Protein AF-A0A2V9ZHI4-F1 (afdb_monomer)

Nearest PDB structures (foldseek):
  7tvj-assembly1_A  TM=3.072E-01  e=7.586E+00  Homo sapiens

Sequence (74 aa):
MFEGTERPGNLDSLQAMARNSSNPALHFYPVKGATHFSILAPMTRLHATKILSDDGPASNIALNESELANLVTK

Structure (mmCIF, N/CA/C/O backbone):
data_AF-A0A2V9ZHI4-F1
#
_entry.id   AF-A0A2V9ZHI4-F1
#
loop_
_atom_site.group_PDB
_atom_site.id
_atom_site.type_symbol
_atom_site.label_atom_id
_atom_site.label_alt_id
_atom_site.label_comp_id
_atom_site.label_asym_id
_atom_site.label_entity_id
_atom_site.label_seq_id
_atom_site.pdbx_PDB_ins_code
_atom_site.Cartn_x
_atom_site.Cartn_y
_atom_site.Cartn_z
_atom_site.occupancy
_atom_site.B_iso_or_equiv
_atom_site.auth_seq_id
_atom_site.auth_comp_id
_atom_site.auth_asym_id
_atom_site.auth_atom_id
_atom_site.pdbx_PDB_model_num
ATOM 1 N N . MET A 1 1 ? 2.793 -2.132 5.287 1.00 91.88 1 MET A N 1
ATOM 2 C CA . MET A 1 1 ? 3.943 -1.746 4.448 1.00 91.88 1 MET A CA 1
ATOM 3 C C . MET A 1 1 ? 3.841 -2.469 3.120 1.00 91.88 1 MET A C 1
ATOM 5 O O . MET A 1 1 ? 3.506 -3.648 3.120 1.00 91.88 1 MET A O 1
ATOM 9 N N . PHE A 1 2 ? 4.096 -1.767 2.020 1.00 94.56 2 PHE A N 1
ATOM 10 C CA . PHE A 1 2 ? 3.922 -2.273 0.656 1.00 94.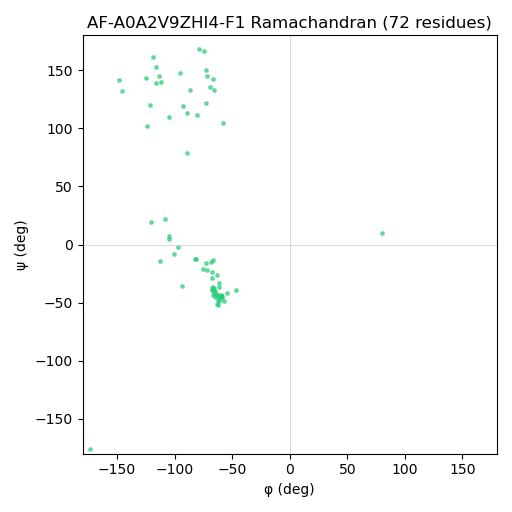56 2 PHE A CA 1
ATOM 11 C C . PHE A 1 2 ? 5.234 -2.128 -0.098 1.00 94.56 2 PHE A C 1
ATOM 13 O O . PHE A 1 2 ? 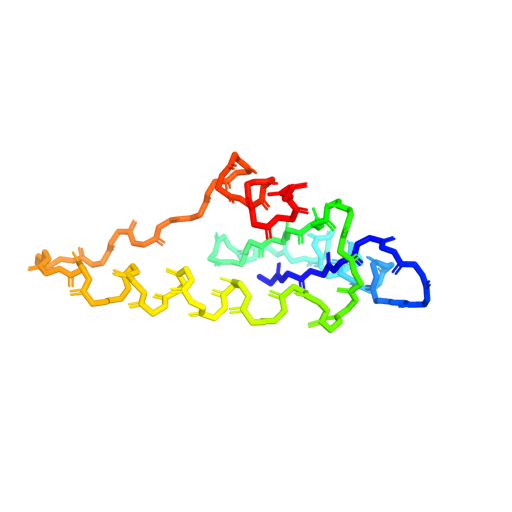5.932 -1.136 0.098 1.00 94.56 2 PHE A O 1
ATOM 20 N N . GLU A 1 3 ? 5.545 -3.092 -0.954 1.00 96.62 3 GLU A N 1
ATOM 21 C CA . GLU A 1 3 ? 6.686 -3.019 -1.866 1.00 96.62 3 GLU A CA 1
ATOM 22 C C . GLU A 1 3 ? 6.323 -3.721 -3.170 1.00 96.62 3 GLU A C 1
ATOM 24 O O . GLU A 1 3 ? 5.806 -4.841 -3.152 1.00 96.62 3 GLU A O 1
ATOM 29 N N . GLY A 1 4 ? 6.590 -3.067 -4.297 1.00 95.56 4 GLY A N 1
ATOM 30 C CA . GLY A 1 4 ? 6.454 -3.697 -5.604 1.00 95.56 4 GLY A CA 1
ATOM 31 C C . GLY A 1 4 ? 7.483 -4.814 -5.798 1.00 95.56 4 GLY A C 1
ATOM 32 O O . GLY A 1 4 ? 8.622 -4.703 -5.350 1.00 95.56 4 GLY A O 1
ATOM 33 N N . THR A 1 5 ? 7.101 -5.914 -6.447 1.00 96.38 5 THR A N 1
ATOM 34 C CA . THR A 1 5 ? 8.008 -7.060 -6.645 1.00 96.38 5 THR A CA 1
ATOM 35 C C . THR A 1 5 ? 8.961 -6.904 -7.832 1.00 96.38 5 THR A C 1
ATOM 37 O O . THR A 1 5 ? 9.862 -7.728 -7.993 1.00 96.38 5 THR A O 1
ATOM 40 N N . GLU A 1 6 ? 8.746 -5.920 -8.708 1.00 96.25 6 GLU A N 1
ATOM 41 C CA . GLU A 1 6 ? 9.628 -5.673 -9.851 1.00 96.25 6 GLU A CA 1
ATOM 42 C C . GLU A 1 6 ? 10.966 -5.078 -9.405 1.00 96.25 6 GLU A C 1
ATOM 44 O O . GLU A 1 6 ? 11.038 -4.301 -8.453 1.00 96.25 6 GLU A O 1
ATOM 49 N N . ARG A 1 7 ? 12.047 -5.450 -10.100 1.00 95.44 7 ARG A N 1
ATOM 50 C CA . ARG A 1 7 ? 13.400 -4.970 -9.793 1.00 95.44 7 ARG A CA 1
ATOM 51 C C . ARG A 1 7 ? 13.774 -3.766 -10.669 1.00 95.44 7 ARG A C 1
ATOM 53 O O . ARG A 1 7 ? 13.395 -3.746 -11.838 1.00 95.44 7 ARG A O 1
ATOM 60 N N . PRO A 1 8 ? 14.582 -2.817 -10.156 1.00 95.94 8 PRO A N 1
ATOM 61 C CA . PRO A 1 8 ? 15.127 -2.745 -8.792 1.00 95.94 8 PRO A CA 1
ATOM 62 C C . PRO A 1 8 ? 14.069 -2.355 -7.739 1.00 95.94 8 PRO A C 1
ATOM 64 O O . PRO A 1 8 ? 13.132 -1.623 -8.043 1.00 95.94 8 PRO A O 1
ATOM 67 N N . GLY A 1 9 ? 14.237 -2.831 -6.499 1.00 96.19 9 GLY A N 1
ATOM 68 C CA . GLY A 1 9 ? 13.298 -2.592 -5.395 1.00 96.19 9 GLY A CA 1
ATOM 69 C C . GLY A 1 9 ? 13.804 -3.122 -4.048 1.00 96.19 9 GLY A C 1
ATOM 70 O O . GLY A 1 9 ? 14.919 -3.635 -3.953 1.00 96.19 9 GLY A O 1
ATOM 71 N N . ASN A 1 10 ? 12.969 -3.019 -3.013 1.00 97.88 10 ASN A N 1
ATOM 72 C CA . ASN A 1 10 ? 13.285 -3.333 -1.612 1.00 97.88 10 ASN A CA 1
ATOM 73 C C . ASN A 1 10 ? 12.610 -4.616 -1.097 1.00 97.88 10 ASN A C 1
ATOM 75 O O . ASN A 1 10 ? 12.431 -4.781 0.112 1.00 97.88 10 ASN A O 1
ATOM 79 N N . LEU A 1 11 ? 12.218 -5.527 -1.994 1.00 97.75 11 LEU A N 1
ATOM 80 C CA . LEU A 1 11 ? 11.478 -6.740 -1.630 1.00 97.75 11 LEU A CA 1
ATOM 81 C C . LEU A 1 11 ? 12.204 -7.570 -0.558 1.00 97.75 11 LEU A C 1
ATOM 83 O O . LEU A 1 11 ? 11.578 -8.022 0.401 1.00 97.75 11 LEU A O 1
ATOM 87 N N . ASP A 1 12 ? 13.524 -7.713 -0.679 1.00 98.06 12 ASP A N 1
ATOM 88 C CA . ASP A 1 12 ? 14.331 -8.495 0.263 1.00 98.06 12 ASP A CA 1
ATOM 89 C C . ASP A 1 12 ? 14.311 -7.865 1.673 1.00 98.06 12 ASP A C 1
ATOM 91 O O . ASP A 1 12 ? 14.143 -8.566 2.675 1.00 98.06 12 ASP A O 1
ATOM 95 N N . SER A 1 13 ? 14.376 -6.530 1.755 1.00 98.12 13 SER A N 1
ATOM 96 C CA . SER A 1 13 ? 14.252 -5.770 3.007 1.00 98.12 13 SER A CA 1
ATOM 97 C C . SER A 1 13 ? 12.852 -5.886 3.613 1.00 98.12 13 SER A C 1
ATOM 99 O O . SER A 1 13 ? 12.724 -6.103 4.820 1.00 98.12 13 SER A O 1
ATOM 101 N N . LEU A 1 14 ? 11.795 -5.790 2.793 1.00 97.69 14 LEU A N 1
ATOM 102 C CA . LEU A 1 14 ? 10.408 -5.973 3.236 1.00 97.69 14 LEU A CA 1
ATOM 103 C C . LEU A 1 14 ? 10.230 -7.347 3.895 1.00 97.69 14 LEU A C 1
ATOM 105 O O . LEU A 1 14 ? 9.702 -7.445 5.002 1.00 97.69 14 LEU A O 1
ATOM 109 N N . GLN A 1 15 ? 10.708 -8.404 3.238 1.00 98.00 15 GLN A N 1
ATOM 110 C CA . GLN A 1 15 ? 10.618 -9.767 3.755 1.00 98.00 15 GLN A CA 1
ATOM 111 C C . GLN A 1 15 ? 11.465 -9.970 5.017 1.00 98.00 15 GLN A C 1
ATOM 113 O O . GLN A 1 15 ? 11.050 -10.693 5.924 1.00 98.00 15 GLN A O 1
ATOM 118 N N . ALA A 1 16 ? 12.639 -9.338 5.105 1.00 98.44 16 ALA A N 1
ATOM 119 C CA . ALA A 1 16 ? 13.456 -9.372 6.312 1.00 98.44 16 ALA A CA 1
ATOM 120 C C . ALA A 1 16 ? 12.738 -8.723 7.505 1.00 98.44 16 ALA A C 1
ATOM 122 O O . ALA A 1 16 ? 12.743 -9.297 8.592 1.00 98.44 16 ALA A O 1
ATOM 123 N N . MET A 1 17 ? 12.073 -7.581 7.310 1.00 98.06 17 MET A N 1
ATOM 124 C CA . MET A 1 17 ? 11.256 -6.961 8.360 1.00 98.06 17 MET A CA 1
ATOM 125 C C . MET A 1 17 ? 10.061 -7.835 8.744 1.00 98.06 17 MET A C 1
ATOM 127 O O . MET A 1 17 ? 9.814 -8.021 9.933 1.00 98.06 17 MET A O 1
ATOM 131 N N . ALA A 1 18 ? 9.373 -8.427 7.763 1.00 97.19 18 ALA A N 1
ATOM 132 C CA . ALA A 1 18 ? 8.235 -9.309 8.010 1.00 97.19 18 ALA A CA 1
ATOM 133 C C . ALA A 1 18 ? 8.612 -10.524 8.873 1.00 97.19 18 ALA A C 1
ATOM 135 O O . ALA A 1 18 ? 7.899 -10.853 9.813 1.00 97.19 18 ALA A O 1
ATOM 136 N N . ARG A 1 19 ? 9.759 -11.163 8.598 1.00 98.06 19 ARG A N 1
ATOM 137 C CA . ARG A 1 19 ? 10.242 -12.320 9.375 1.00 98.06 19 ARG A CA 1
ATOM 138 C C . ARG A 1 19 ? 10.650 -11.979 10.808 1.00 98.06 19 ARG A C 1
ATOM 140 O O . ARG A 1 19 ? 10.603 -12.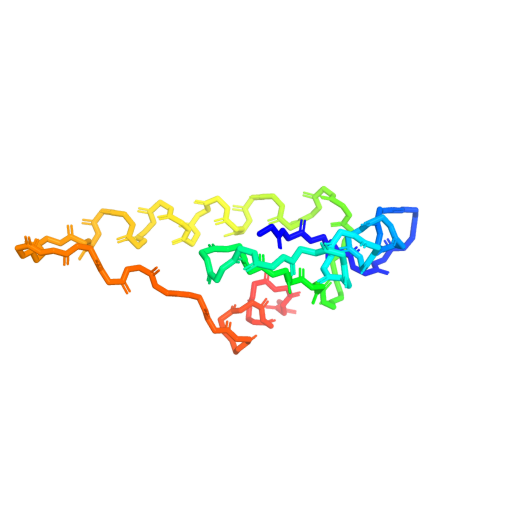854 11.662 1.00 98.06 19 ARG A O 1
ATOM 147 N N . ASN A 1 20 ? 11.098 -10.749 11.055 1.00 98.06 20 ASN A N 1
ATOM 148 C CA . ASN A 1 20 ? 11.642 -10.339 12.353 1.00 98.06 20 ASN A CA 1
ATOM 149 C C . ASN A 1 20 ? 10.650 -9.544 13.215 1.00 98.06 20 ASN A C 1
ATOM 151 O O . ASN A 1 20 ? 10.948 -9.255 14.372 1.00 98.06 20 ASN A O 1
ATO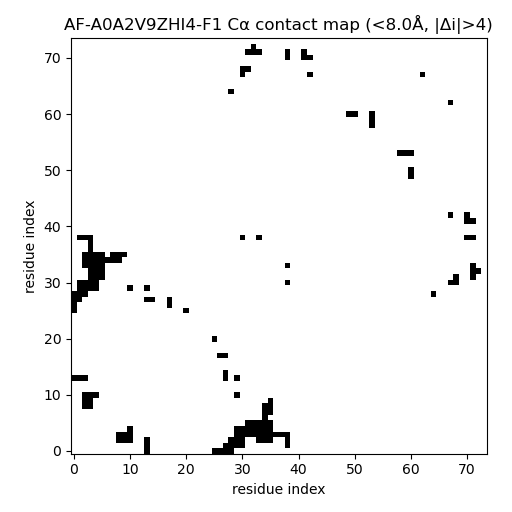M 155 N N . SER A 1 21 ? 9.494 -9.156 12.675 1.00 97.50 21 SER A N 1
ATOM 156 C CA . SER A 1 21 ? 8.494 -8.402 13.426 1.00 97.50 21 SER A CA 1
ATOM 157 C C . SER A 1 21 ? 7.553 -9.329 14.191 1.00 97.50 21 SER A C 1
ATOM 159 O O . SER A 1 21 ? 6.996 -10.265 13.627 1.00 97.50 21 SER A O 1
ATOM 161 N N . SER A 1 22 ? 7.327 -9.025 15.467 1.00 97.31 22 SER A N 1
ATOM 162 C CA . SER A 1 22 ? 6.282 -9.636 16.298 1.00 97.31 22 SER A CA 1
ATOM 163 C C . SER A 1 22 ? 5.081 -8.710 16.521 1.00 97.31 22 SER A C 1
ATOM 165 O O . SER A 1 22 ? 4.183 -9.047 17.288 1.00 97.31 22 SER A O 1
ATOM 167 N N . ASN A 1 23 ? 5.056 -7.531 15.885 1.00 96.75 23 ASN A N 1
ATOM 168 C CA . ASN A 1 23 ? 3.985 -6.555 16.063 1.00 96.75 23 ASN A CA 1
ATOM 169 C C . ASN A 1 23 ? 2.765 -6.942 15.204 1.00 96.75 23 ASN A C 1
ATOM 171 O O . ASN A 1 23 ? 2.841 -6.809 13.981 1.00 96.75 23 ASN A O 1
ATOM 175 N N . PRO A 1 24 ? 1.628 -7.346 15.805 1.00 92.38 24 PRO A N 1
ATOM 176 C CA . PRO A 1 24 ? 0.457 -7.790 15.050 1.00 92.38 24 PRO A CA 1
ATOM 177 C C . PRO A 1 24 ? -0.226 -6.666 14.258 1.00 92.38 24 PRO A C 1
ATOM 179 O O . PRO A 1 24 ? -1.021 -6.958 13.372 1.00 92.38 24 PRO A O 1
ATOM 182 N N . ALA A 1 25 ? 0.077 -5.395 14.549 1.00 90.88 25 ALA A N 1
ATOM 183 C CA . ALA A 1 25 ? -0.439 -4.252 13.795 1.00 90.88 25 ALA A CA 1
ATOM 184 C C . ALA A 1 25 ? 0.346 -3.977 12.497 1.00 90.88 25 ALA A C 1
ATOM 186 O O . ALA A 1 25 ? -0.090 -3.178 11.665 1.00 90.88 25 ALA A O 1
ATOM 187 N N . LEU A 1 26 ? 1.523 -4.591 12.312 1.00 93.31 26 LEU A N 1
ATOM 188 C CA . LEU A 1 26 ? 2.308 -4.444 11.089 1.00 93.31 26 LEU A CA 1
ATOM 189 C C . LEU A 1 26 ? 1.977 -5.559 10.102 1.00 93.31 26 LEU A C 1
ATOM 191 O O . LEU A 1 26 ? 2.234 -6.734 10.340 1.00 93.31 26 LEU A O 1
ATOM 195 N N . HIS A 1 27 ? 1.487 -5.153 8.937 1.00 92.88 27 HIS A N 1
ATOM 196 C CA . HIS A 1 27 ? 1.229 -6.044 7.813 1.00 92.88 27 HIS A CA 1
ATOM 197 C C . HIS A 1 27 ? 2.205 -5.744 6.675 1.00 92.88 27 HIS A C 1
ATOM 199 O O . HIS A 1 27 ? 2.491 -4.576 6.389 1.00 92.88 27 HIS A O 1
ATOM 205 N N . PHE A 1 28 ? 2.707 -6.782 6.011 1.00 95.50 28 PHE A N 1
ATOM 206 C CA . PHE A 1 28 ? 3.728 -6.678 4.969 1.00 95.50 28 PHE A CA 1
ATOM 207 C C . PHE A 1 28 ? 3.196 -7.265 3.666 1.00 95.50 28 PHE A C 1
ATOM 209 O O . PHE A 1 28 ? 2.854 -8.442 3.613 1.00 95.50 28 PHE A O 1
ATOM 216 N N . TYR A 1 29 ? 3.145 -6.444 2.621 1.00 94.94 29 TYR A N 1
ATOM 217 C CA . TYR A 1 29 ? 2.484 -6.784 1.369 1.00 94.94 29 TYR A CA 1
ATOM 218 C C . TYR A 1 29 ? 3.445 -6.653 0.180 1.00 94.94 29 TYR A C 1
ATOM 220 O O . TYR A 1 29 ? 3.710 -5.535 -0.276 1.00 94.94 29 TYR A O 1
ATOM 228 N N . PRO A 1 30 ? 3.975 -7.772 -0.339 1.00 95.19 30 PRO A N 1
ATOM 229 C CA . PRO A 1 30 ? 4.629 -7.785 -1.639 1.00 95.19 30 PRO A CA 1
ATOM 230 C C . PRO A 1 30 ? 3.572 -7.664 -2.747 1.00 95.19 30 PRO A C 1
ATOM 232 O O . PRO A 1 30 ? 2.671 -8.496 -2.846 1.00 95.19 30 PRO A O 1
ATOM 235 N N . VAL A 1 31 ? 3.673 -6.635 -3.589 1.00 94.25 31 VAL A N 1
ATOM 236 C CA . VAL A 1 31 ? 2.682 -6.341 -4.633 1.00 94.25 31 VAL A CA 1
ATOM 237 C C . VAL A 1 31 ? 3.219 -6.743 -6.005 1.00 94.25 31 VAL A C 1
ATOM 239 O O . VAL A 1 31 ? 4.141 -6.124 -6.543 1.00 94.25 31 VAL A O 1
ATOM 242 N N . LYS A 1 32 ? 2.643 -7.807 -6.571 1.00 93.00 32 LYS A N 1
ATOM 243 C CA . LYS A 1 32 ? 3.056 -8.366 -7.864 1.00 93.00 32 LYS A CA 1
ATOM 244 C C . LYS A 1 32 ? 2.704 -7.430 -9.023 1.00 93.00 32 LYS A C 1
ATOM 246 O O . LYS A 1 32 ? 1.585 -6.943 -9.088 1.00 93.00 32 LYS A O 1
ATOM 251 N N . GLY A 1 33 ? 3.635 -7.242 -9.960 1.00 92.38 33 GLY A N 1
ATOM 252 C CA . GLY A 1 33 ? 3.436 -6.402 -11.155 1.00 92.38 33 GLY A CA 1
ATOM 253 C C . GLY A 1 33 ? 3.610 -4.901 -10.911 1.00 92.38 33 GLY A C 1
ATOM 254 O O . GLY A 1 33 ? 3.258 -4.096 -11.764 1.00 92.38 33 GLY A O 1
ATOM 255 N N . ALA A 1 34 ? 4.113 -4.521 -9.732 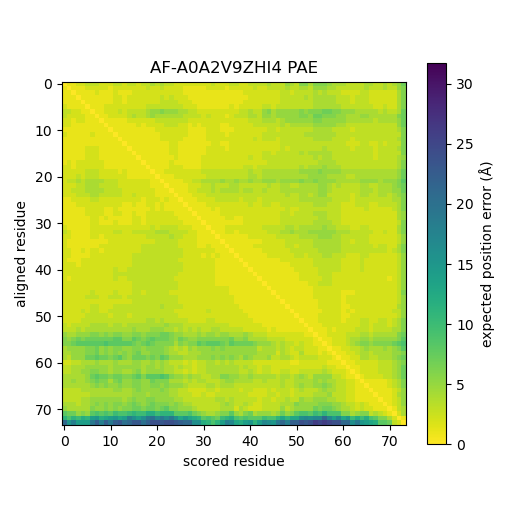1.00 94.75 34 ALA A N 1
ATOM 256 C CA . ALA A 1 34 ? 4.469 -3.149 -9.407 1.00 94.75 34 ALA A CA 1
ATOM 257 C C . ALA A 1 34 ? 5.981 -3.022 -9.208 1.00 94.75 34 ALA A C 1
ATOM 259 O O . ALA A 1 34 ? 6.621 -3.892 -8.617 1.00 94.75 34 ALA A O 1
ATOM 260 N N . THR A 1 35 ? 6.531 -1.881 -9.607 1.00 96.12 35 THR A N 1
ATOM 261 C CA . THR A 1 35 ? 7.807 -1.351 -9.110 1.00 96.12 35 THR A CA 1
ATOM 262 C C . THR A 1 35 ? 7.641 -0.679 -7.747 1.00 96.12 35 THR A C 1
ATOM 264 O O . THR A 1 35 ? 6.521 -0.336 -7.350 1.00 96.12 35 THR A O 1
ATOM 267 N N . HIS A 1 36 ? 8.766 -0.385 -7.086 1.00 95.75 36 HIS A N 1
ATOM 268 C CA . HIS A 1 36 ? 8.829 0.419 -5.859 1.00 95.75 36 HIS A CA 1
ATOM 269 C C . HIS A 1 36 ? 7.992 1.714 -5.930 1.00 95.75 36 HIS A C 1
ATOM 271 O O . HIS A 1 36 ? 7.313 2.073 -4.972 1.00 95.75 36 HIS A O 1
ATOM 277 N N . PHE A 1 37 ? 7.988 2.396 -7.083 1.00 95.56 37 PHE A N 1
ATOM 278 C CA . PHE A 1 37 ? 7.290 3.675 -7.250 1.00 95.56 37 PHE A CA 1
ATOM 279 C C . PHE A 1 37 ? 5.875 3.541 -7.812 1.00 95.56 37 PHE A C 1
ATOM 281 O O . PHE A 1 37 ? 4.985 4.297 -7.423 1.00 95.56 37 PHE A O 1
ATOM 288 N N . SER A 1 38 ? 5.641 2.589 -8.719 1.00 95.06 38 SER A N 1
ATOM 289 C CA . SER A 1 38 ? 4.340 2.458 -9.394 1.00 95.06 38 SER A CA 1
ATOM 290 C C . SER A 1 38 ? 3.191 2.138 -8.431 1.00 95.06 38 SER A C 1
ATOM 292 O O . SER A 1 38 ? 2.056 2.526 -8.697 1.00 95.06 38 SER A O 1
ATOM 294 N N . ILE A 1 39 ? 3.482 1.503 -7.288 1.00 94.50 39 ILE A N 1
ATOM 295 C CA . ILE A 1 39 ? 2.482 1.175 -6.266 1.00 94.50 39 ILE A CA 1
ATOM 296 C C . ILE A 1 39 ? 2.041 2.390 -5.434 1.00 94.50 39 ILE A C 1
ATOM 298 O O . ILE A 1 39 ? 0.953 2.376 -4.861 1.00 94.50 39 ILE A O 1
ATOM 302 N N . LEU A 1 40 ? 2.832 3.469 -5.379 1.00 94.50 40 LEU A N 1
ATOM 303 C CA . LEU A 1 40 ? 2.580 4.595 -4.471 1.00 94.50 40 LEU A CA 1
ATOM 304 C C . LEU A 1 40 ? 1.260 5.308 -4.773 1.00 94.50 40 LEU A C 1
ATOM 306 O O . LEU A 1 40 ? 0.439 5.494 -3.877 1.00 94.50 40 LEU A O 1
ATOM 310 N N . ALA A 1 41 ? 1.032 5.688 -6.031 1.00 95.56 41 ALA A N 1
ATOM 311 C CA . ALA A 1 41 ? -0.184 6.388 -6.439 1.00 95.56 41 ALA A CA 1
ATOM 312 C C . ALA A 1 41 ? -1.473 5.563 -6.216 1.00 95.56 41 ALA A C 1
ATOM 314 O O . ALA A 1 41 ? -2.388 6.078 -5.562 1.00 95.56 41 ALA A O 1
ATOM 315 N N . PRO A 1 42 ? -1.588 4.307 -6.698 1.00 94.44 42 PRO A N 1
ATOM 316 C CA . PRO A 1 42 ? -2.794 3.512 -6.479 1.00 94.44 42 PRO A CA 1
ATOM 317 C C . PRO A 1 42 ? -3.012 3.176 -4.997 1.00 94.44 42 PRO A C 1
ATOM 319 O O . PRO A 1 42 ? -4.145 3.266 -4.522 1.00 94.44 42 PRO A O 1
ATOM 322 N N . MET A 1 43 ? -1.949 2.891 -4.237 1.00 95.00 43 MET A N 1
ATOM 323 C CA . MET A 1 43 ? -2.065 2.622 -2.802 1.00 95.00 43 MET A CA 1
ATOM 324 C C . MET A 1 43 ? -2.499 3.864 -2.016 1.00 95.00 43 MET A C 1
ATOM 326 O O . MET A 1 43 ? -3.360 3.777 -1.142 1.00 95.00 43 MET A O 1
ATOM 330 N N . THR A 1 44 ? -1.969 5.041 -2.366 1.00 95.75 44 THR A N 1
ATOM 331 C CA . THR A 1 44 ? -2.383 6.321 -1.767 1.00 95.75 44 THR A CA 1
ATOM 332 C C . THR A 1 44 ? -3.867 6.577 -2.004 1.00 95.75 44 THR A C 1
ATOM 334 O O . THR A 1 44 ? -4.583 6.947 -1.075 1.00 95.75 44 THR A O 1
ATOM 337 N N . ARG A 1 45 ? -4.356 6.331 -3.227 1.00 96.12 45 ARG A N 1
ATOM 338 C CA . ARG A 1 45 ? -5.782 6.466 -3.548 1.00 96.12 45 ARG A CA 1
ATOM 339 C C . ARG A 1 45 ? -6.639 5.500 -2.729 1.00 96.12 45 ARG A C 1
ATOM 341 O O . ARG A 1 45 ? -7.617 5.943 -2.140 1.00 96.12 45 ARG A O 1
ATOM 348 N N . LEU A 1 46 ? -6.260 4.221 -2.656 1.00 94.56 46 LEU A N 1
ATOM 349 C CA . LEU A 1 46 ? -6.992 3.212 -1.881 1.00 94.56 46 LEU A CA 1
ATOM 350 C C . LEU A 1 46 ? -7.074 3.588 -0.395 1.00 94.56 46 LEU A C 1
ATOM 352 O O . LEU A 1 46 ? -8.152 3.533 0.196 1.00 94.56 46 LEU A O 1
ATOM 356 N N . HIS A 1 47 ? -5.956 4.016 0.197 1.00 94.69 47 HIS A N 1
ATOM 357 C CA . HIS A 1 47 ? -5.929 4.489 1.579 1.00 94.69 47 HIS A CA 1
ATOM 358 C C . HIS A 1 47 ? -6.821 5.710 1.791 1.00 94.69 47 HIS A C 1
ATOM 360 O O . HIS A 1 47 ? -7.623 5.703 2.719 1.00 94.69 47 HIS A O 1
ATOM 366 N N . ALA A 1 48 ? -6.719 6.727 0.932 1.00 96.88 48 ALA A N 1
ATOM 367 C CA . ALA A 1 48 ? -7.544 7.926 1.041 1.00 96.88 48 ALA A CA 1
ATOM 368 C C . ALA A 1 48 ? -9.041 7.590 0.974 1.00 96.88 48 ALA A C 1
ATOM 370 O O . ALA A 1 48 ? -9.809 8.061 1.807 1.00 96.88 48 ALA A O 1
ATOM 371 N N . THR A 1 49 ? -9.453 6.725 0.041 1.00 95.81 4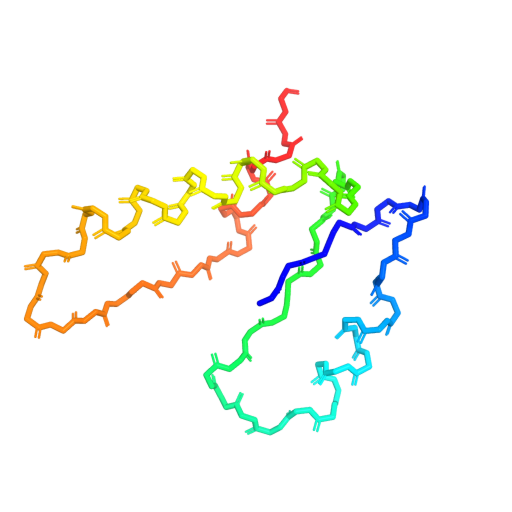9 THR A N 1
ATOM 372 C CA . THR A 1 49 ? -10.848 6.273 -0.063 1.00 95.81 49 THR A CA 1
ATOM 373 C C . THR A 1 49 ? -11.313 5.558 1.203 1.00 95.81 49 THR A C 1
ATOM 375 O O . THR A 1 49 ? -12.400 5.854 1.692 1.00 95.81 49 THR A O 1
ATOM 378 N N . LYS A 1 50 ? -10.497 4.654 1.758 1.00 95.81 50 LYS A N 1
ATOM 379 C CA . LYS A 1 50 ? -10.841 3.933 2.992 1.00 95.81 50 LYS A CA 1
ATOM 380 C C . LYS A 1 50 ? -10.945 4.871 4.189 1.00 95.81 50 LYS A C 1
ATOM 382 O O . LYS A 1 50 ? -11.930 4.794 4.900 1.00 95.81 50 LYS A O 1
ATOM 387 N N . ILE A 1 51 ? -9.995 5.791 4.353 1.00 96.25 51 ILE A N 1
ATOM 388 C CA . ILE A 1 51 ? -10.010 6.791 5.432 1.00 96.25 51 ILE A CA 1
ATOM 389 C C . ILE A 1 51 ? -11.258 7.675 5.345 1.00 96.25 51 ILE A C 1
ATOM 391 O O . ILE A 1 51 ? -11.908 7.911 6.353 1.00 96.25 51 ILE A O 1
ATOM 395 N N . LEU A 1 52 ? -11.620 8.146 4.148 1.00 97.12 52 LEU A N 1
ATOM 396 C CA . LEU A 1 52 ? -12.816 8.976 3.961 1.00 97.12 52 LEU A CA 1
ATOM 397 C C . LEU A 1 52 ? -14.128 8.215 4.197 1.00 97.12 52 LEU A C 1
ATOM 399 O O . LEU A 1 52 ? -15.142 8.849 4.464 1.00 97.12 52 LEU A O 1
ATOM 403 N N . SER A 1 53 ? -14.110 6.887 4.064 1.00 96.25 53 SER A N 1
ATOM 404 C CA . SER A 1 53 ? -15.283 6.024 4.256 1.00 96.25 53 SER A CA 1
ATOM 405 C C . SER A 1 53 ? -15.346 5.399 5.655 1.00 96.25 53 SER A C 1
ATOM 407 O O . SER A 1 53 ? -16.274 4.650 5.936 1.00 96.25 53 SER A O 1
ATOM 409 N N . ASP A 1 54 ? -14.350 5.646 6.506 1.00 96.69 54 ASP A N 1
ATOM 410 C CA . ASP A 1 54 ? -14.258 5.089 7.856 1.00 96.69 54 ASP A CA 1
ATOM 411 C C . ASP A 1 54 ? -14.976 6.015 8.848 1.00 96.69 54 ASP A C 1
ATOM 413 O O . ASP A 1 54 ? -14.360 6.834 9.528 1.00 96.69 54 ASP A O 1
ATOM 417 N N . ASP A 1 55 ? -16.308 5.931 8.872 1.00 96.12 55 ASP A N 1
ATOM 418 C CA . ASP A 1 55 ? -17.207 6.781 9.668 1.00 96.12 55 ASP A CA 1
ATOM 419 C C . ASP A 1 55 ? -17.794 6.076 10.908 1.00 96.12 55 ASP A C 1
ATOM 421 O O . ASP A 1 55 ? -18.648 6.621 11.614 1.00 96.12 55 ASP A O 1
ATOM 425 N N . GLY A 1 56 ? -17.319 4.862 11.197 1.00 95.12 56 GLY A N 1
ATOM 426 C CA . GLY A 1 56 ? -17.750 4.064 12.338 1.00 95.12 56 GLY A CA 1
ATOM 427 C C . GLY A 1 56 ? -17.194 4.553 13.686 1.00 95.12 56 GLY A C 1
ATOM 428 O O . GLY A 1 56 ? -16.230 5.314 13.747 1.00 95.12 56 GLY A O 1
ATOM 429 N N . PRO A 1 57 ? -17.745 4.064 14.815 1.00 95.31 57 PRO A N 1
ATOM 430 C CA . PRO A 1 57 ? -17.271 4.423 16.157 1.00 95.31 57 PRO A CA 1
ATOM 431 C C . PRO A 1 57 ? -15.850 3.915 16.473 1.00 95.31 57 PRO A C 1
ATOM 433 O O . PRO A 1 57 ? -15.256 4.332 17.466 1.00 95.31 57 PRO A O 1
ATOM 436 N N . ALA A 1 58 ? -15.312 3.006 15.657 1.00 94.75 58 ALA A N 1
ATOM 437 C CA . ALA A 1 58 ? -13.939 2.521 15.711 1.00 94.75 58 ALA A CA 1
ATOM 438 C C . ALA A 1 58 ? -13.465 2.159 14.296 1.00 94.75 58 ALA A C 1
ATOM 440 O O . ALA A 1 58 ? -14.233 1.573 13.530 1.00 94.75 58 ALA A O 1
ATOM 441 N N . SER A 1 59 ? -12.201 2.463 13.984 1.00 93.06 59 SER A N 1
ATOM 442 C CA . SER A 1 59 ? -11.616 2.175 12.672 1.00 93.06 59 SER A CA 1
ATOM 443 C C . SER A 1 59 ? -11.521 0.674 12.416 1.00 93.06 59 SER A C 1
ATOM 445 O O . SER A 1 59 ? -11.025 -0.077 13.261 1.00 93.06 59 SER A O 1
ATOM 447 N N . ASN A 1 60 ? -11.951 0.240 11.232 1.00 89.12 60 ASN A N 1
ATOM 448 C CA . ASN A 1 60 ? -11.808 -1.145 10.775 1.00 89.12 60 ASN A CA 1
ATOM 449 C C . ASN A 1 60 ? -11.002 -1.269 9.473 1.00 89.12 60 ASN A C 1
ATOM 451 O O . ASN A 1 60 ? -11.104 -2.287 8.783 1.00 89.12 60 ASN A O 1
ATOM 455 N N . ILE A 1 61 ? -10.210 -0.243 9.131 1.00 93.19 61 ILE A N 1
ATOM 456 C CA . ILE A 1 61 ? -9.458 -0.185 7.874 1.00 93.19 61 ILE A CA 1
ATOM 457 C C . ILE A 1 61 ? -8.527 -1.395 7.771 1.00 93.19 61 ILE A C 1
ATOM 459 O O . ILE A 1 61 ? -7.454 -1.453 8.369 1.00 93.19 61 ILE A O 1
ATOM 463 N N . ALA A 1 62 ? -8.937 -2.344 6.939 1.00 91.25 62 ALA A N 1
ATOM 464 C CA . ALA A 1 62 ? -8.158 -3.504 6.556 1.00 91.25 62 ALA A CA 1
ATOM 465 C C . ALA A 1 62 ? -7.864 -3.458 5.056 1.00 91.25 62 ALA A C 1
ATOM 467 O O . ALA A 1 62 ? -8.611 -2.876 4.258 1.00 91.25 62 ALA A O 1
ATOM 468 N N . LEU A 1 63 ? -6.758 -4.089 4.683 1.00 90.69 63 LEU A N 1
ATOM 469 C CA . LEU A 1 63 ? -6.387 -4.343 3.299 1.00 90.69 63 LEU A CA 1
ATOM 470 C C . LEU A 1 63 ? -6.363 -5.844 3.097 1.00 90.69 63 LEU A C 1
ATOM 472 O O . LEU A 1 63 ? -5.877 -6.572 3.960 1.00 90.69 63 LEU A O 1
ATOM 476 N N . ASN A 1 64 ? -6.866 -6.298 1.960 1.00 86.94 64 ASN A N 1
ATOM 477 C CA . ASN A 1 64 ? -6.753 -7.695 1.574 1.00 86.94 64 ASN A CA 1
ATOM 478 C C . ASN A 1 64 ? -5.960 -7.848 0.269 1.00 86.94 64 ASN A C 1
ATOM 480 O O . ASN A 1 64 ? -5.791 -6.907 -0.506 1.00 86.94 64 ASN A O 1
ATOM 484 N N . GLU A 1 65 ? -5.465 -9.058 0.023 1.00 82.38 65 GLU A N 1
ATOM 485 C CA . GLU A 1 65 ? -4.625 -9.355 -1.143 1.00 82.38 65 GLU A CA 1
ATOM 486 C C . GLU A 1 65 ? -5.348 -9.113 -2.475 1.00 82.38 65 GLU A C 1
ATOM 488 O O . GLU A 1 65 ? -4.723 -8.675 -3.441 1.00 82.38 65 GLU A O 1
ATOM 493 N N . SER A 1 66 ? -6.666 -9.338 -2.525 1.00 86.19 66 SER A N 1
ATOM 494 C CA . SER A 1 66 ? -7.454 -9.117 -3.742 1.00 86.19 66 SER A CA 1
ATOM 495 C C . SER A 1 66 ? -7.540 -7.634 -4.116 1.00 86.19 66 SER A C 1
ATOM 497 O O . SER A 1 66 ? -7.421 -7.288 -5.291 1.00 86.19 66 SER A O 1
ATOM 499 N N . GLU A 1 67 ? -7.655 -6.742 -3.127 1.00 90.12 67 GLU A N 1
ATOM 500 C CA . GLU A 1 67 ? -7.616 -5.295 -3.348 1.00 90.12 67 GLU A CA 1
ATOM 501 C C . GLU A 1 67 ? -6.270 -4.874 -3.932 1.00 90.12 67 GL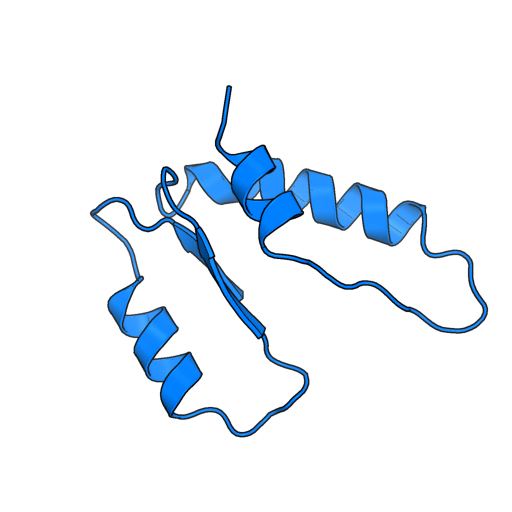U A C 1
ATOM 503 O O . GLU A 1 67 ? -6.237 -4.118 -4.899 1.00 90.12 67 GLU A O 1
ATOM 508 N N . LEU A 1 68 ? -5.170 -5.405 -3.393 1.00 88.88 6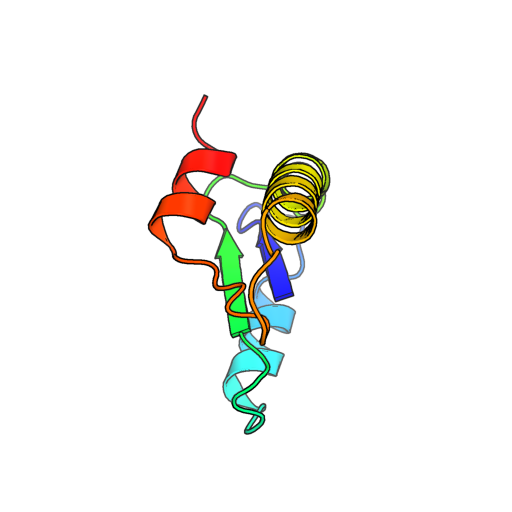8 LEU A N 1
ATOM 509 C CA . LEU A 1 68 ? -3.818 -5.088 -3.851 1.00 88.88 68 LEU A CA 1
ATOM 510 C C . LEU A 1 68 ? -3.542 -5.606 -5.266 1.00 88.88 68 LEU A C 1
ATOM 512 O O . LEU A 1 68 ? -2.932 -4.893 -6.059 1.00 88.88 68 LEU A O 1
ATOM 516 N N . ALA A 1 69 ? -4.020 -6.804 -5.614 1.00 86.25 69 ALA A N 1
ATOM 517 C CA . ALA A 1 69 ? -3.899 -7.347 -6.968 1.00 86.25 69 ALA A CA 1
ATOM 518 C C . ALA A 1 69 ? -4.618 -6.468 -8.011 1.00 86.25 69 ALA A C 1
ATOM 520 O O . ALA A 1 69 ? -4.112 -6.241 -9.113 1.00 86.25 69 ALA A O 1
ATOM 521 N N . ASN A 1 70 ? -5.765 -5.896 -7.642 1.00 88.19 70 ASN A N 1
ATOM 522 C CA . ASN A 1 70 ? -6.531 -5.007 -8.514 1.00 88.19 70 ASN A CA 1
ATOM 523 C C . ASN A 1 70 ? -5.887 -3.620 -8.699 1.00 88.19 70 ASN A C 1
ATOM 525 O O . ASN A 1 70 ? -6.245 -2.912 -9.636 1.00 88.19 70 ASN A O 1
ATOM 529 N N . LEU A 1 71 ? -4.924 -3.220 -7.858 1.00 87.38 71 LEU A N 1
ATOM 530 C CA . LEU A 1 71 ? -4.223 -1.932 -8.004 1.00 87.38 71 LEU A CA 1
ATOM 531 C C . LEU A 1 71 ? -3.255 -1.892 -9.191 1.00 87.38 71 LEU A C 1
ATOM 533 O O . LEU A 1 71 ? -2.893 -0.810 -9.653 1.00 87.38 71 LEU A O 1
ATOM 537 N N . VAL A 1 72 ? -2.816 -3.063 -9.645 1.00 81.12 72 VAL A N 1
ATOM 538 C CA . VAL A 1 72 ? -1.722 -3.236 -10.612 1.00 81.12 72 VAL A CA 1
ATOM 539 C C . VAL A 1 72 ? -2.198 -3.784 -11.951 1.00 81.12 72 VAL A C 1
ATOM 541 O O . VAL A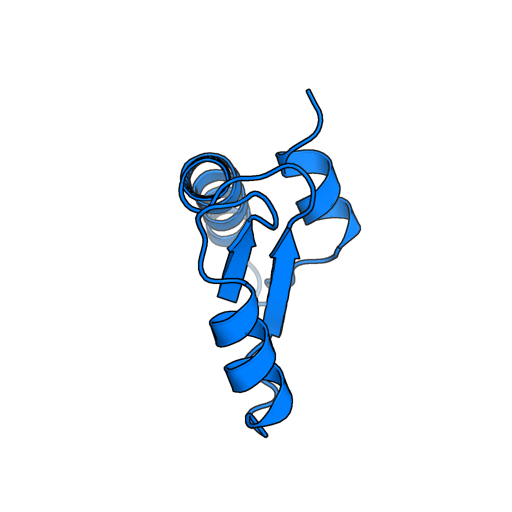 1 72 ? -1.480 -3.707 -12.944 1.00 81.12 72 VAL A O 1
ATOM 544 N N . THR A 1 73 ? -3.422 -4.303 -11.988 1.00 64.62 73 THR A N 1
ATOM 545 C CA . THR A 1 73 ? -4.037 -4.831 -13.201 1.00 64.62 73 THR A CA 1
ATOM 546 C C . THR A 1 73 ? -4.775 -3.691 -13.909 1.00 64.62 73 THR A C 1
ATOM 548 O O . THR A 1 73 ? -5.748 -3.158 -13.376 1.00 64.62 73 THR A O 1
ATOM 551 N N . LYS A 1 74 ? -4.295 -3.290 -15.090 1.00 51.97 74 LYS A N 1
ATOM 552 C CA . LYS A 1 74 ? -5.024 -2.462 -16.063 1.00 51.97 74 LYS A CA 1
ATOM 553 C C . LYS A 1 74 ? -5.205 -3.244 -17.350 1.00 51.97 74 LYS A C 1
ATOM 555 O O . LYS A 1 74 ? -4.228 -3.916 -17.746 1.00 51.97 74 LYS A O 1
#

Secondary structure (DSSP, 8-state):
-EEESSSSS-HHHHHHHHHH---TT---EEETT--TTTTHHHHHHHHHHHHHT--SSS------HHHHHHTT--

Foldseek 3Di:
DEAEPDPPTCVVVLVVCVVPDPDPVDDGYHQYQDHRPLLPVLVVVVVVVQVVVQPDPDGPDDDDPVSSNVSRDD

pLDDT: mean 93.27, std 6.94, range [51.97, 98.44]

Radius of gyration: 13.26 Å; Cα contacts (8 Å, |Δi|>4): 83; chains: 1; bounding box: 33×21×32 Å

Solvent-accessible surface area (backbone atoms only — not comparable to full-atom values): 4633 Å² total; per-residue (Å²): 89,77,37,12,63,36,82,80,58,58,47,70,59,53,51,52,50,56,75,72,55,86,57,88,88,67,55,75,43,79,35,70,80,19,33,56,66,68,43,49,64,49,50,51,51,54,50,52,54,48,61,76,66,59,80,60,100,61,88,77,94,77,86,56,70,67,63,58,53,57,63,52,64,128

Mean predicted aligned error: 3.15 Å